Protein AF-A0A957GMF7-F1 (afdb_monomer)

pLDDT: mean 89.46, std 5.91, range [74.25, 97.81]

Radius of gyration: 16.29 Å; Cα contacts (8 Å, |Δi|>4): 65; chains: 1; bounding box: 42×40×32 Å

Structure (mmCIF, N/CA/C/O backbone):
data_AF-A0A957GMF7-F1
#
_entry.id   AF-A0A957GMF7-F1
#
loop_
_atom_site.group_PDB
_atom_site.id
_atom_site.type_symbol
_atom_site.label_atom_id
_atom_site.label_alt_id
_atom_site.label_comp_id
_atom_site.label_asym_id
_atom_site.label_entity_id
_atom_site.label_seq_id
_atom_site.pdbx_PDB_ins_code
_atom_site.Cartn_x
_atom_site.Cartn_y
_atom_site.Cartn_z
_atom_site.occupancy
_atom_site.B_iso_or_equiv
_atom_site.auth_seq_id
_atom_site.auth_comp_id
_atom_site.auth_asym_id
_atom_site.auth_atom_id
_atom_site.pdbx_PDB_model_num
ATOM 1 N N . GLU A 1 1 ? -3.658 31.013 -9.728 1.00 74.25 1 GLU A N 1
ATOM 2 C CA . GLU A 1 1 ? -2.997 30.549 -8.488 1.00 74.25 1 GLU A CA 1
ATOM 3 C C . GLU A 1 1 ? -2.997 29.023 -8.487 1.00 74.25 1 GLU A C 1
ATOM 5 O O . GLU A 1 1 ? -3.982 28.444 -8.933 1.00 74.25 1 GLU A O 1
ATOM 10 N N . GLN A 1 2 ? -1.899 28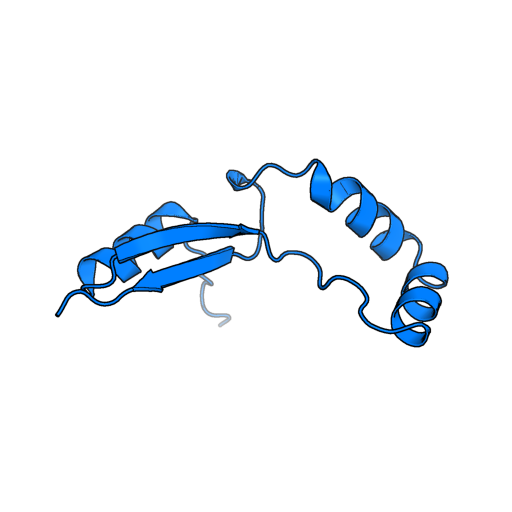.363 -8.103 1.00 76.88 2 GLN A N 1
ATOM 11 C CA . GLN A 1 2 ? -1.889 26.898 -7.990 1.00 76.88 2 GLN A CA 1
ATOM 12 C C . GLN A 1 2 ? -2.597 26.486 -6.688 1.00 76.88 2 GLN A C 1
ATOM 14 O O . GLN A 1 2 ? -2.234 27.004 -5.632 1.00 76.88 2 GLN A O 1
ATOM 19 N N . PRO A 1 3 ? -3.590 25.579 -6.729 1.00 83.75 3 PRO A N 1
ATOM 20 C CA . PRO A 1 3 ? -4.275 25.128 -5.524 1.00 83.75 3 PRO A CA 1
ATOM 21 C C . PRO A 1 3 ? -3.311 24.361 -4.615 1.00 83.75 3 PRO A C 1
ATOM 23 O O . PRO A 1 3 ? -2.505 23.555 -5.085 1.00 83.75 3 PRO A O 1
ATOM 26 N N . ILE A 1 4 ? -3.410 24.594 -3.304 1.00 80.62 4 ILE A N 1
ATOM 27 C CA . ILE A 1 4 ? -2.595 23.882 -2.320 1.00 80.62 4 ILE A CA 1
ATOM 28 C C . ILE A 1 4 ? -2.984 22.396 -2.335 1.00 80.62 4 ILE A C 1
ATOM 30 O O . ILE A 1 4 ? -4.128 22.027 -2.068 1.00 80.62 4 ILE A O 1
ATOM 34 N N . GLN A 1 5 ? -2.042 21.525 -2.692 1.00 77.06 5 GLN A N 1
ATOM 35 C CA . GLN A 1 5 ? -2.269 20.082 -2.653 1.00 77.06 5 GLN A CA 1
ATOM 36 C C . GLN A 1 5 ? -2.106 19.593 -1.213 1.00 77.06 5 GLN A C 1
ATOM 38 O O . GLN A 1 5 ? -1.006 19.609 -0.661 1.00 77.06 5 GLN A O 1
ATOM 43 N N . ARG A 1 6 ? -3.211 19.168 -0.592 1.00 77.00 6 ARG A N 1
ATOM 44 C CA . ARG A 1 6 ? -3.197 18.502 0.714 1.00 77.00 6 ARG A CA 1
ATOM 45 C C . ARG A 1 6 ? -3.036 17.004 0.505 1.00 77.00 6 ARG A C 1
ATOM 47 O O . ARG A 1 6 ? -3.975 16.326 0.098 1.00 77.00 6 ARG A O 1
ATOM 54 N N . TYR A 1 7 ? -1.838 16.506 0.775 1.00 82.94 7 TYR A N 1
ATOM 55 C CA . TYR A 1 7 ? -1.571 15.076 0.802 1.00 82.94 7 TYR A CA 1
ATOM 56 C C . TYR A 1 7 ? -1.900 14.537 2.191 1.00 82.94 7 TYR A C 1
ATOM 58 O O . TYR A 1 7 ? -1.276 14.942 3.167 1.00 82.94 7 TYR A O 1
ATOM 66 N N . ALA A 1 8 ? -2.882 13.642 2.269 1.00 88.00 8 ALA A N 1
ATOM 67 C CA . ALA A 1 8 ? -3.191 12.920 3.494 1.00 88.00 8 ALA A CA 1
ATOM 68 C C . ALA A 1 8 ? -2.197 11.766 3.706 1.00 88.00 8 ALA A C 1
ATOM 70 O O . ALA A 1 8 ? -1.781 11.083 2.763 1.00 88.00 8 ALA A O 1
ATOM 71 N N . SER A 1 9 ? -1.822 11.553 4.962 1.00 91.31 9 SER A N 1
ATOM 72 C CA . SER A 1 9 ? -1.047 10.414 5.436 1.00 91.31 9 SER A CA 1
ATOM 73 C C . SER A 1 9 ? -1.849 9.114 5.346 1.00 91.31 9 SER A C 1
ATOM 75 O O . SER A 1 9 ? -3.069 9.102 5.175 1.00 91.31 9 SER A O 1
ATOM 77 N N . ARG A 1 10 ? -1.157 7.981 5.509 1.00 93.50 10 ARG A N 1
ATOM 78 C CA . ARG A 1 10 ? -1.795 6.658 5.513 1.00 93.50 10 ARG A CA 1
ATOM 79 C C . ARG A 1 10 ? -2.958 6.570 6.503 1.00 93.50 10 ARG A C 1
ATOM 81 O O . ARG A 1 10 ? -3.978 5.980 6.169 1.00 93.50 10 ARG A O 1
ATOM 88 N N . TYR A 1 11 ? -2.774 7.090 7.715 1.00 94.75 11 TYR A N 1
ATOM 89 C CA . TYR A 1 11 ? -3.797 7.006 8.754 1.00 94.75 11 TYR A CA 1
ATOM 90 C C . TYR A 1 11 ? -4.966 7.941 8.466 1.00 94.75 11 TYR A C 1
ATOM 92 O O . TYR A 1 11 ? -6.094 7.496 8.571 1.00 94.75 11 TYR A O 1
ATOM 100 N N . GLU A 1 12 ? -4.726 9.155 7.968 1.00 94.94 12 GLU A N 1
ATOM 101 C CA . GLU A 1 12 ? -5.817 10.052 7.558 1.00 94.94 12 GLU A CA 1
ATOM 102 C C . GLU A 1 12 ? -6.683 9.436 6.447 1.00 94.94 12 GLU A C 1
ATOM 104 O O . GLU A 1 12 ? -7.910 9.517 6.493 1.00 94.94 12 GLU A O 1
ATOM 109 N N . TRP A 1 13 ? -6.066 8.756 5.473 1.00 95.31 13 TRP A N 1
ATOM 110 C CA . TRP A 1 13 ? -6.813 7.994 4.467 1.00 95.31 13 TRP A CA 1
ATOM 111 C C . TRP A 1 13 ? -7.577 6.813 5.067 1.00 95.31 13 TRP A C 1
ATOM 113 O O . TRP A 1 13 ? -8.721 6.568 4.688 1.00 95.31 13 TRP A O 1
ATOM 123 N N . GLN A 1 14 ? -6.955 6.074 5.987 1.00 96.62 14 GLN A N 1
ATOM 124 C CA . GLN A 1 14 ? -7.593 4.951 6.666 1.00 96.62 14 GLN A CA 1
ATOM 125 C C . GLN A 1 14 ? -8.810 5.408 7.481 1.00 96.62 14 GLN A C 1
ATOM 127 O O . GLN A 1 14 ? -9.878 4.810 7.358 1.00 96.62 14 GLN A O 1
ATOM 132 N N . ASP A 1 15 ? -8.660 6.484 8.248 1.00 96.88 15 ASP A N 1
ATOM 133 C CA . ASP A 1 15 ? -9.704 7.07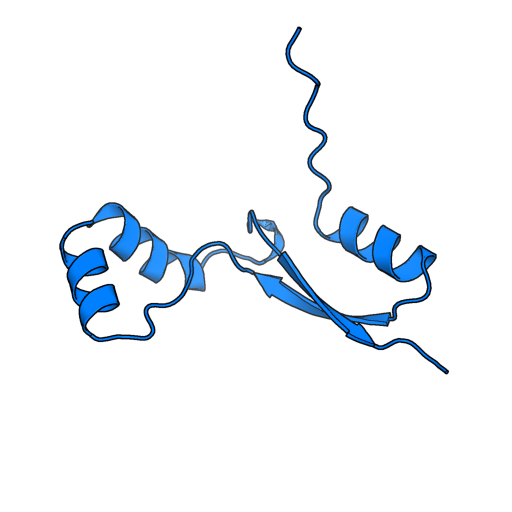1 9.082 1.00 96.88 15 ASP A CA 1
ATOM 134 C C . ASP A 1 15 ? -10.872 7.546 8.218 1.00 96.88 15 ASP A C 1
ATOM 136 O O . ASP A 1 15 ? -12.026 7.246 8.520 1.00 96.88 15 ASP A O 1
ATOM 140 N N . LEU A 1 16 ? -10.587 8.203 7.088 1.00 96.12 16 LEU A N 1
ATOM 141 C CA . LEU A 1 16 ? -11.612 8.613 6.129 1.00 96.12 16 LEU A CA 1
ATOM 142 C C . LEU A 1 16 ? -12.418 7.408 5.621 1.00 96.12 16 LEU A C 1
ATOM 144 O O . LEU A 1 16 ? -13.648 7.449 5.619 1.00 96.12 16 LEU A O 1
ATOM 148 N N . LEU A 1 17 ? -11.754 6.315 5.230 1.00 96.75 17 LEU A N 1
ATOM 149 C CA . LEU A 1 17 ? -12.438 5.093 4.784 1.00 96.75 17 LEU A CA 1
ATOM 150 C C . LEU A 1 17 ? -13.318 4.501 5.896 1.00 96.75 17 LEU A C 1
ATOM 152 O O . LEU A 1 17 ? -14.454 4.098 5.634 1.00 96.75 17 LEU A O 1
ATOM 156 N N . GLN A 1 18 ? -12.812 4.477 7.130 1.00 96.88 18 GLN A N 1
ATOM 157 C CA . GLN A 1 18 ? -13.515 3.926 8.288 1.00 96.88 18 GLN A CA 1
ATOM 158 C C . GLN A 1 18 ? -14.726 4.764 8.704 1.00 96.88 18 GLN A C 1
ATOM 160 O O . GLN A 1 18 ? -15.791 4.201 8.960 1.00 96.88 18 GLN A O 1
ATOM 165 N N . ILE A 1 19 ? -14.616 6.095 8.683 1.00 97.56 19 ILE A N 1
ATOM 166 C CA . ILE A 1 19 ? -15.734 7.019 8.942 1.00 97.56 19 ILE A CA 1
ATOM 167 C C . ILE A 1 19 ? -16.859 6.828 7.915 1.00 97.56 19 ILE A C 1
ATOM 169 O O . ILE A 1 19 ? -18.035 6.960 8.249 1.00 97.56 19 ILE A O 1
ATOM 173 N N . HIS A 1 20 ? -16.522 6.449 6.682 1.00 96.69 20 HIS A N 1
ATOM 174 C CA . HIS A 1 20 ? -17.494 6.129 5.636 1.00 96.69 20 HIS A CA 1
ATOM 175 C C . HIS A 1 20 ? -17.964 4.660 5.638 1.00 96.69 20 HIS A C 1
ATOM 177 O O . HIS A 1 20 ? -18.586 4.205 4.676 1.00 96.69 20 HIS A O 1
ATOM 183 N N . GLY A 1 21 ? -17.720 3.921 6.725 1.00 96.62 21 GLY A N 1
ATOM 184 C CA . GLY A 1 21 ? -18.292 2.593 6.957 1.00 96.62 21 GLY A CA 1
ATOM 185 C C . GLY A 1 21 ? -17.546 1.440 6.285 1.00 96.62 21 GLY A C 1
ATOM 186 O O . GLY A 1 21 ? -18.098 0.347 6.176 1.00 96.62 21 GLY A O 1
ATOM 187 N N . LEU A 1 22 ? -16.311 1.649 5.822 1.00 97.81 22 LEU A N 1
ATOM 188 C CA . LEU A 1 22 ? -15.450 0.568 5.342 1.00 97.81 22 LEU A CA 1
ATOM 189 C C . LEU A 1 22 ? -14.547 0.052 6.461 1.00 97.81 22 LEU A C 1
ATOM 191 O O . LEU A 1 22 ? -13.972 0.820 7.224 1.00 97.81 22 LEU A O 1
ATOM 195 N N . ILE A 1 23 ? -14.336 -1.259 6.515 1.00 97.62 23 ILE A N 1
ATOM 196 C CA . ILE A 1 23 ? -13.356 -1.861 7.420 1.00 97.62 23 ILE A CA 1
ATOM 197 C C . ILE A 1 23 ? -12.086 -2.147 6.624 1.00 97.62 23 ILE A C 1
ATOM 199 O O . ILE A 1 23 ? -12.076 -2.990 5.723 1.00 97.62 23 ILE A O 1
ATOM 203 N N . VAL A 1 24 ? -11.009 -1.431 6.952 1.00 97.38 24 VAL A N 1
ATOM 204 C CA . VAL A 1 24 ? -9.684 -1.618 6.349 1.00 97.38 24 VAL A CA 1
ATOM 205 C C . VAL A 1 24 ? -9.017 -2.841 6.976 1.00 97.38 24 VAL A C 1
ATOM 207 O O . VAL A 1 24 ? -8.686 -2.845 8.157 1.00 97.38 24 VAL A O 1
ATOM 210 N N . THR A 1 25 ? -8.793 -3.879 6.175 1.00 97.31 25 THR A N 1
ATOM 211 C CA . THR A 1 25 ? -8.160 -5.136 6.621 1.00 97.31 25 THR A CA 1
ATOM 212 C C . THR A 1 25 ? -6.656 -5.143 6.409 1.00 97.31 25 THR A C 1
ATOM 214 O O . THR A 1 25 ? -5.916 -5.784 7.154 1.00 97.31 25 THR A O 1
ATOM 217 N N . LYS A 1 26 ? -6.185 -4.455 5.365 1.00 96.44 26 LYS A N 1
ATOM 218 C CA . LYS A 1 26 ? -4.774 -4.432 4.991 1.00 96.44 26 LYS A CA 1
ATOM 219 C C . LYS A 1 26 ? -4.448 -3.178 4.201 1.00 96.44 26 LYS A C 1
ATOM 221 O O . LYS A 1 26 ? -5.220 -2.771 3.338 1.00 96.44 26 LYS A O 1
ATOM 226 N N . THR A 1 27 ? -3.248 -2.656 4.419 1.00 96.12 27 THR A N 1
ATOM 227 C CA . THR A 1 27 ? -2.694 -1.555 3.631 1.00 96.12 27 THR A CA 1
ATOM 228 C C . THR A 1 27 ? -1.404 -2.006 2.962 1.00 96.12 27 THR A C 1
ATOM 230 O O . THR A 1 27 ? -0.510 -2.555 3.609 1.00 96.12 27 THR A O 1
ATOM 233 N N . LEU A 1 28 ? -1.309 -1.797 1.653 1.00 93.00 28 LEU A N 1
ATOM 234 C CA . LEU A 1 28 ? -0.163 -2.159 0.825 1.00 93.00 28 LEU A CA 1
ATOM 235 C C . LEU A 1 28 ? 0.488 -0.894 0.262 1.00 93.00 28 LEU A C 1
ATOM 237 O O . LEU A 1 28 ? -0.208 0.054 -0.091 1.00 93.00 28 LEU A O 1
ATOM 241 N N . LYS A 1 29 ? 1.818 -0.897 0.139 1.00 91.50 29 LYS A N 1
ATOM 242 C CA . LYS A 1 29 ? 2.557 0.126 -0.618 1.00 91.50 29 LYS A CA 1
ATOM 243 C C . LYS A 1 29 ? 2.419 -0.117 -2.124 1.00 91.50 29 LYS A C 1
ATOM 245 O O . LYS A 1 29 ? 2.482 -1.270 -2.557 1.00 91.50 29 LYS A O 1
ATOM 250 N N . TYR A 1 30 ? 2.278 0.951 -2.907 1.00 87.69 30 TYR A N 1
ATOM 251 C CA . TYR A 1 30 ? 2.125 0.900 -4.367 1.00 87.69 30 TYR A CA 1
ATOM 252 C C . TYR A 1 30 ? 2.958 1.981 -5.079 1.00 87.69 30 TYR A C 1
ATOM 254 O O . TYR A 1 30 ? 2.480 2.703 -5.945 1.00 87.69 30 TYR A O 1
ATOM 262 N N . ASP A 1 31 ? 4.228 2.120 -4.702 1.00 83.69 31 ASP A N 1
ATOM 263 C CA . ASP A 1 31 ? 5.088 3.182 -5.254 1.00 83.69 31 ASP A CA 1
ATOM 264 C C . ASP A 1 31 ? 5.608 2.888 -6.664 1.00 83.69 31 ASP A C 1
ATOM 266 O O . ASP A 1 31 ? 5.964 3.806 -7.403 1.00 83.69 31 ASP A O 1
ATOM 270 N N . LEU A 1 32 ? 5.698 1.607 -7.024 1.00 84.56 32 LEU A N 1
ATOM 271 C CA . LEU A 1 32 ? 6.145 1.131 -8.328 1.00 84.56 32 LEU A CA 1
ATOM 272 C C . LEU A 1 32 ? 5.315 -0.070 -8.748 1.00 84.56 32 LEU A C 1
ATOM 274 O O . LEU A 1 32 ? 5.138 -1.023 -7.984 1.00 84.56 32 LEU A O 1
ATOM 278 N N . GLU A 1 33 ? 4.874 -0.048 -9.998 1.00 82.94 33 GLU A N 1
ATOM 279 C CA . GLU A 1 33 ? 4.258 -1.211 -10.607 1.00 82.94 33 GLU A CA 1
ATOM 280 C C . GLU A 1 33 ? 5.319 -2.277 -10.895 1.00 82.94 33 GLU A C 1
ATOM 282 O O . GLU A 1 33 ? 6.338 -2.014 -11.540 1.00 82.94 33 GLU A O 1
ATOM 287 N N . ARG A 1 34 ? 5.079 -3.499 -10.405 1.00 82.75 34 ARG A N 1
ATOM 288 C CA . ARG A 1 34 ? 5.947 -4.639 -10.703 1.00 82.75 34 ARG A CA 1
ATOM 289 C C . ARG A 1 34 ? 5.837 -4.986 -12.192 1.00 82.75 34 ARG A C 1
ATOM 291 O O . ARG A 1 34 ? 4.711 -5.105 -12.675 1.00 82.75 34 ARG A O 1
ATOM 298 N N . PRO A 1 35 ? 6.962 -5.200 -12.897 1.00 87.12 35 PRO A N 1
ATOM 299 C CA . PRO A 1 35 ? 6.938 -5.622 -14.294 1.00 87.12 35 PRO A CA 1
ATOM 300 C C . PRO A 1 35 ? 6.177 -6.947 -14.429 1.00 87.12 35 PRO A C 1
ATOM 302 O O . PRO A 1 35 ? 6.457 -7.906 -13.704 1.00 87.12 35 PRO A O 1
ATOM 305 N N . ARG A 1 36 ? 5.199 -6.993 -15.338 1.00 89.31 36 ARG A N 1
ATOM 306 C CA . ARG A 1 36 ? 4.335 -8.168 -15.553 1.00 89.31 36 ARG A CA 1
ATOM 307 C C . ARG A 1 36 ? 4.737 -8.940 -16.802 1.00 89.31 36 ARG A C 1
ATOM 309 O O . ARG A 1 36 ? 4.519 -10.146 -16.876 1.00 89.31 36 ARG A O 1
ATOM 316 N N . THR A 1 37 ? 5.347 -8.259 -17.768 1.00 91.50 37 THR A N 1
ATOM 317 C CA . THR A 1 37 ? 5.738 -8.820 -19.062 1.00 91.50 37 THR A CA 1
ATOM 318 C C . THR A 1 37 ? 7.248 -8.750 -19.283 1.00 91.50 37 THR A C 1
ATOM 320 O O . THR A 1 37 ? 7.965 -7.980 -18.644 1.00 91.50 37 THR A O 1
ATOM 323 N N . ARG A 1 38 ? 7.756 -9.549 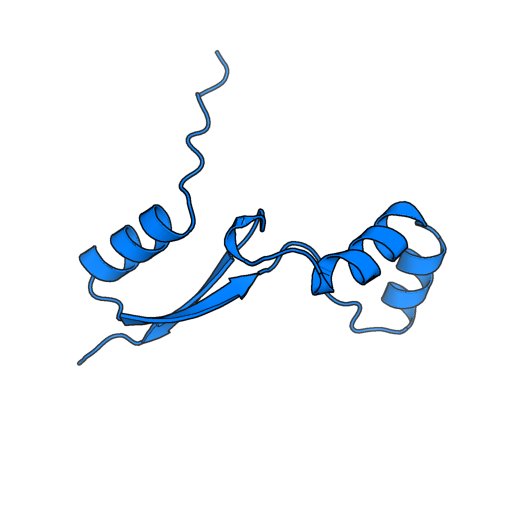-20.231 1.00 89.56 38 ARG A N 1
ATOM 324 C CA . ARG A 1 38 ? 9.172 -9.494 -20.642 1.00 89.56 38 ARG A CA 1
ATOM 325 C C . ARG A 1 38 ? 9.561 -8.126 -21.210 1.00 89.56 38 ARG A C 1
ATOM 327 O O . ARG A 1 38 ? 10.701 -7.706 -21.041 1.00 89.56 38 ARG A O 1
ATOM 334 N N . HIS A 1 39 ? 8.619 -7.4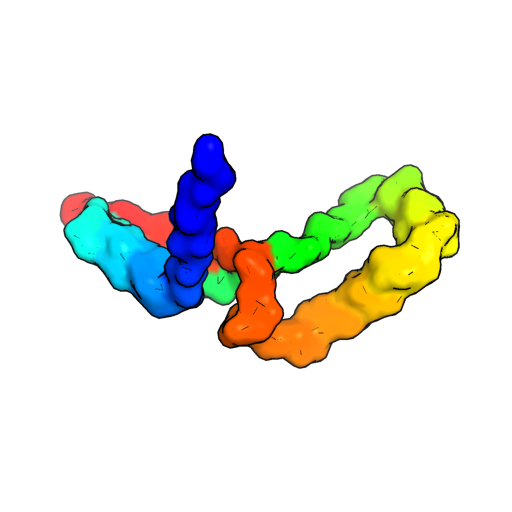36 -21.850 1.00 89.38 39 HIS A N 1
ATOM 335 C CA . HIS A 1 39 ? 8.837 -6.093 -22.374 1.00 89.38 39 HIS A CA 1
ATOM 336 C C . HIS A 1 39 ? 9.003 -5.068 -21.243 1.00 89.38 39 HIS A C 1
ATOM 338 O O . HIS A 1 39 ? 9.916 -4.245 -21.292 1.00 89.38 39 HIS A O 1
ATOM 344 N N . ASP A 1 40 ? 8.214 -5.188 -20.169 1.00 88.25 40 ASP A N 1
ATOM 345 C CA . ASP A 1 40 ? 8.370 -4.337 -18.983 1.00 88.25 40 ASP A CA 1
ATOM 346 C C . ASP A 1 40 ? 9.766 -4.510 -18.382 1.00 88.25 40 ASP A C 1
ATOM 348 O O . ASP A 1 40 ? 10.451 -3.531 -18.094 1.00 88.25 40 ASP A O 1
ATOM 352 N N . TRP A 1 41 ? 10.235 -5.755 -18.255 1.00 88.44 41 TRP A N 1
ATOM 353 C CA . TRP A 1 41 ? 11.583 -6.032 -17.761 1.00 88.44 41 TRP A CA 1
ATOM 354 C C . TRP A 1 41 ? 12.671 -5.367 -18.612 1.00 88.44 41 TRP A C 1
ATOM 356 O O . TRP A 1 41 ? 13.584 -4.761 -18.052 1.00 88.44 41 TRP A O 1
ATOM 366 N N . GLN A 1 42 ? 12.555 -5.402 -19.943 1.00 90.69 42 GLN A N 1
ATOM 367 C CA . GLN A 1 42 ? 13.481 -4.693 -20.835 1.00 90.69 42 GLN A CA 1
ATOM 368 C C . GLN A 1 42 ? 13.446 -3.177 -20.594 1.00 90.69 42 GLN A C 1
ATOM 370 O O . GLN A 1 42 ? 14.495 -2.552 -20.439 1.00 90.69 42 GLN A O 1
ATOM 375 N N . ALA A 1 43 ? 12.257 -2.583 -20.468 1.00 85.44 43 ALA A N 1
ATOM 376 C CA . ALA A 1 43 ? 12.113 -1.156 -20.182 1.00 85.44 43 ALA A CA 1
ATOM 377 C C . ALA A 1 43 ? 12.760 -0.747 -18.842 1.00 85.44 43 ALA A C 1
ATOM 379 O O . ALA A 1 43 ? 13.343 0.337 -18.741 1.00 85.44 43 ALA A O 1
ATOM 380 N N . TYR A 1 44 ? 12.701 -1.616 -17.828 1.00 86.75 44 TYR A N 1
ATOM 381 C CA . TYR A 1 44 ? 13.376 -1.411 -16.543 1.00 86.75 44 TYR A CA 1
ATOM 382 C C . TYR A 1 44 ? 14.904 -1.488 -16.661 1.00 86.75 44 TYR A C 1
ATOM 384 O O . TYR A 1 44 ? 15.593 -0.673 -16.046 1.00 86.75 44 TYR A O 1
ATOM 392 N N . LEU A 1 45 ? 15.437 -2.409 -17.470 1.00 87.31 45 LEU A N 1
ATOM 393 C CA . LEU A 1 45 ? 16.881 -2.526 -17.713 1.00 87.31 45 LEU A CA 1
ATOM 394 C C . LEU A 1 45 ? 17.455 -1.282 -18.410 1.00 87.31 45 LEU A C 1
ATOM 396 O O . LEU A 1 45 ? 18.563 -0.859 -18.090 1.00 87.31 45 LEU A O 1
ATOM 400 N N . HIS A 1 46 ? 16.683 -0.642 -19.291 1.00 90.12 46 HIS A N 1
ATOM 401 C CA . HIS A 1 46 ? 17.073 0.619 -19.933 1.00 90.12 46 HIS A CA 1
ATOM 402 C C . HIS A 1 46 ? 16.937 1.854 -19.020 1.00 90.12 46 HIS A C 1
ATOM 404 O O . HIS A 1 46 ? 17.376 2.944 -19.388 1.00 90.12 46 HIS A O 1
ATOM 410 N N . GLN A 1 47 ? 16.346 1.717 -17.826 1.00 88.62 47 GLN A N 1
ATOM 411 C CA . GLN A 1 47 ? 16.137 2.810 -16.871 1.00 88.62 47 GLN A CA 1
ATOM 412 C C . GLN A 1 47 ? 16.738 2.457 -15.501 1.00 88.62 47 GLN A C 1
ATOM 414 O O . GLN A 1 47 ? 16.006 2.088 -14.576 1.00 88.62 47 GLN A O 1
ATOM 419 N N . PRO A 1 48 ? 18.058 2.643 -15.306 1.00 84.12 48 PRO A N 1
ATOM 420 C CA . PRO A 1 48 ? 18.768 2.167 -14.114 1.00 84.12 48 PRO A CA 1
ATOM 421 C C . PRO A 1 48 ? 18.196 2.733 -12.807 1.00 84.12 48 PRO A C 1
ATOM 423 O O . PRO A 1 48 ? 18.126 2.035 -11.797 1.00 84.12 48 PRO A O 1
ATOM 426 N N . LYS A 1 49 ? 17.686 3.974 -12.832 1.00 88.19 49 LYS A N 1
ATOM 427 C CA . LYS A 1 49 ? 17.000 4.588 -11.683 1.00 88.19 49 LYS A CA 1
ATOM 428 C C . L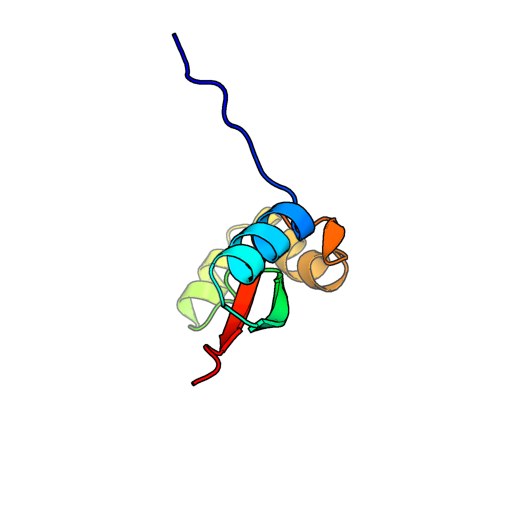YS A 1 49 ? 15.745 3.813 -11.264 1.00 88.19 49 LYS A C 1
ATOM 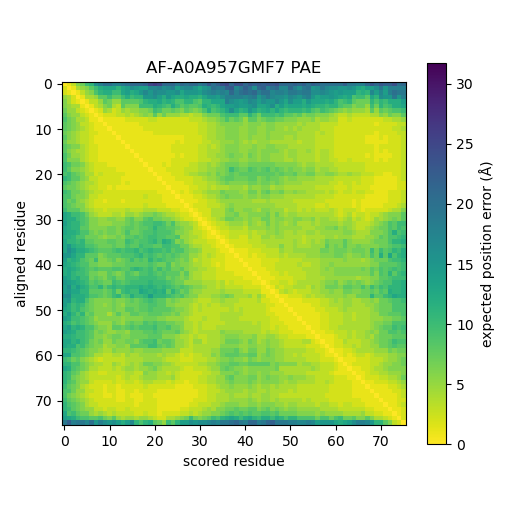430 O O . LYS A 1 49 ? 15.500 3.663 -10.070 1.00 88.19 49 LYS A O 1
ATOM 435 N N . LYS A 1 50 ? 14.942 3.321 -12.215 1.00 85.88 50 LYS A N 1
ATOM 436 C CA . LYS A 1 50 ? 13.736 2.532 -11.912 1.00 85.88 50 LYS A CA 1
ATOM 437 C C . LYS A 1 50 ? 14.094 1.150 -11.387 1.00 85.88 50 LYS A C 1
ATOM 439 O O . LYS A 1 50 ? 13.448 0.692 -10.452 1.00 85.88 50 LYS A O 1
ATOM 444 N N . LEU A 1 51 ? 15.142 0.528 -11.925 1.00 86.12 51 LEU A N 1
ATOM 445 C CA . LEU A 1 51 ? 15.638 -0.757 -11.434 1.00 86.12 51 LEU A CA 1
ATOM 446 C C . LEU A 1 51 ? 16.140 -0.656 -9.985 1.00 86.12 51 LEU A C 1
ATOM 448 O O . LEU A 1 51 ? 15.732 -1.446 -9.136 1.00 86.12 51 LEU A O 1
ATOM 452 N N . ALA A 1 52 ? 16.944 0.367 -9.677 1.00 87.44 52 ALA A N 1
ATOM 453 C CA . ALA A 1 52 ? 17.401 0.631 -8.314 1.00 87.44 52 ALA A CA 1
ATOM 454 C C . ALA A 1 52 ? 16.224 0.891 -7.361 1.00 87.44 52 ALA A C 1
ATOM 456 O O . ALA A 1 52 ? 16.177 0.339 -6.263 1.00 87.44 52 ALA A O 1
ATOM 457 N N . ARG A 1 53 ? 15.230 1.677 -7.798 1.00 86.38 53 ARG A N 1
ATOM 458 C CA . ARG A 1 53 ? 14.007 1.901 -7.018 1.00 86.38 53 ARG A CA 1
ATOM 459 C C . ARG A 1 53 ? 13.191 0.625 -6.824 1.00 86.38 53 ARG A C 1
ATOM 461 O O . ARG A 1 53 ? 12.652 0.451 -5.742 1.00 86.38 53 ARG A O 1
ATOM 468 N N . LEU A 1 54 ? 13.106 -0.264 -7.815 1.00 85.50 54 LEU A N 1
ATOM 469 C CA . LEU A 1 54 ? 12.408 -1.549 -7.694 1.00 85.50 54 LEU A CA 1
ATOM 470 C C . LEU A 1 54 ? 13.075 -2.449 -6.644 1.00 85.50 54 LEU A C 1
ATOM 472 O O . LEU A 1 54 ? 12.378 -3.055 -5.833 1.00 85.50 54 LEU A O 1
ATOM 476 N N . ALA A 1 55 ? 14.411 -2.486 -6.620 1.00 84.75 55 ALA A N 1
ATOM 477 C CA . ALA A 1 55 ? 15.170 -3.208 -5.601 1.00 84.75 55 ALA A CA 1
ATOM 478 C C . ALA A 1 55 ? 14.973 -2.586 -4.206 1.00 84.75 55 ALA A C 1
ATOM 480 O O . ALA A 1 55 ? 14.632 -3.281 -3.249 1.00 84.75 55 ALA A O 1
ATOM 481 N N . ALA A 1 56 ? 15.096 -1.260 -4.100 1.00 86.81 56 ALA A N 1
ATOM 482 C CA . ALA A 1 56 ? 14.903 -0.538 -2.845 1.00 86.81 56 ALA A CA 1
ATOM 483 C C . ALA A 1 56 ? 13.450 -0.585 -2.345 1.00 86.81 56 ALA A C 1
ATOM 485 O O . ALA A 1 56 ? 13.219 -0.532 -1.138 1.00 86.81 56 ALA A O 1
ATOM 486 N N . ALA A 1 57 ? 12.465 -0.731 -3.237 1.00 85.06 57 ALA A N 1
ATOM 487 C CA . ALA A 1 57 ? 11.048 -0.720 -2.891 1.00 85.06 57 ALA A CA 1
ATOM 488 C C . ALA A 1 57 ? 10.687 -1.797 -1.866 1.00 85.06 57 ALA A C 1
ATOM 490 O O . ALA A 1 57 ? 9.741 -1.595 -1.113 1.00 85.06 57 ALA A O 1
ATOM 491 N N . GLN A 1 58 ? 11.418 -2.914 -1.783 1.00 80.38 58 GLN A N 1
ATOM 492 C CA . GLN A 1 58 ? 11.193 -3.914 -0.734 1.00 80.38 58 GLN A CA 1
ATOM 493 C C . GLN A 1 58 ? 11.591 -3.403 0.658 1.00 80.38 58 GLN A C 1
ATOM 495 O O . GLN A 1 58 ? 10.859 -3.664 1.612 1.00 80.38 58 GLN A O 1
ATOM 500 N N . LEU A 1 59 ? 12.658 -2.605 0.745 1.00 86.88 59 LEU A N 1
ATOM 501 C CA . LEU A 1 59 ? 13.213 -2.055 1.986 1.00 86.88 59 LEU A CA 1
ATOM 502 C C . LEU A 1 59 ? 12.464 -0.818 2.496 1.00 86.88 59 LEU A C 1
ATOM 504 O O . LEU A 1 59 ? 12.542 -0.504 3.680 1.00 86.88 59 LEU A O 1
ATOM 508 N N . VAL A 1 60 ? 11.723 -0.120 1.629 1.00 85.00 60 VAL A N 1
ATOM 509 C CA . VAL A 1 60 ? 10.940 1.058 2.034 1.00 85.00 60 VAL A CA 1
ATOM 510 C C . VAL A 1 60 ? 9.832 0.637 3.018 1.00 85.00 60 VAL A C 1
ATOM 512 O O . VAL A 1 60 ? 8.971 -0.176 2.651 1.00 85.00 60 VAL A O 1
ATOM 515 N N . PRO A 1 61 ? 9.812 1.158 4.258 1.00 88.56 61 PRO A N 1
ATOM 516 C CA . PRO A 1 61 ? 8.751 0.864 5.212 1.00 88.56 61 PRO A CA 1
ATOM 517 C C . PRO A 1 61 ? 7.432 1.477 4.741 1.00 88.56 61 PRO A C 1
ATOM 519 O O . PRO A 1 61 ? 7.414 2.499 4.062 1.00 88.56 61 PRO A O 1
ATOM 522 N N . LEU A 1 62 ? 6.308 0.877 5.139 1.00 87.56 62 LEU A N 1
ATOM 523 C CA . LEU A 1 62 ? 4.980 1.309 4.692 1.00 87.56 62 LEU A CA 1
ATOM 524 C C . LEU A 1 62 ? 4.722 2.803 4.961 1.00 87.56 62 LEU A C 1
ATOM 526 O O . LEU A 1 62 ? 4.137 3.467 4.124 1.00 87.56 62 LEU A O 1
ATOM 530 N N . ASN A 1 63 ? 5.199 3.356 6.079 1.00 87.44 63 ASN A N 1
ATOM 531 C CA . ASN A 1 63 ? 4.990 4.772 6.419 1.00 87.44 63 ASN A CA 1
ATOM 532 C C . ASN A 1 63 ? 5.767 5.760 5.529 1.00 87.44 63 ASN A C 1
ATOM 534 O O . ASN A 1 63 ? 5.487 6.951 5.591 1.00 87.44 63 ASN A O 1
ATOM 538 N N . LEU A 1 64 ? 6.734 5.287 4.736 1.00 87.19 64 LEU A N 1
ATOM 539 C CA . LEU A 1 64 ? 7.484 6.098 3.770 1.00 87.19 64 LEU A CA 1
ATOM 540 C C . LEU A 1 64 ? 7.013 5.878 2.325 1.00 87.19 64 LEU A C 1
ATOM 542 O O . LEU A 1 64 ? 7.618 6.419 1.401 1.00 87.19 64 LEU A O 1
ATOM 546 N N . ALA A 1 65 ? 5.963 5.078 2.119 1.00 89.00 65 ALA A N 1
ATOM 547 C CA . ALA A 1 65 ? 5.370 4.915 0.802 1.00 89.00 65 ALA A CA 1
ATOM 548 C C . ALA A 1 65 ? 4.623 6.190 0.384 1.00 89.00 65 ALA A C 1
ATOM 550 O O . ALA A 1 65 ? 4.030 6.884 1.210 1.00 89.00 65 ALA A O 1
ATOM 551 N N . PHE A 1 66 ? 4.650 6.481 -0.911 1.00 87.56 66 PHE A N 1
ATOM 552 C CA . PHE A 1 66 ? 3.959 7.609 -1.528 1.00 87.56 66 PHE A CA 1
ATOM 553 C C . PHE A 1 66 ? 2.518 7.246 -1.909 1.00 87.56 66 PHE A C 1
ATOM 555 O O . PHE A 1 66 ? 1.612 8.063 -1.766 1.00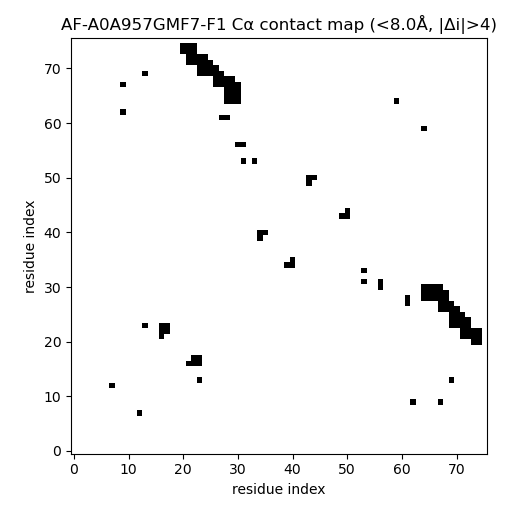 87.56 66 PHE A O 1
ATOM 562 N N . CYS A 1 67 ? 2.300 6.008 -2.360 1.00 89.56 67 CYS A N 1
ATOM 563 C CA . CYS A 1 67 ? 0.990 5.500 -2.758 1.00 89.56 67 CYS A CA 1
ATOM 564 C C . CYS A 1 67 ? 0.582 4.282 -1.923 1.00 89.56 67 CYS A C 1
ATOM 566 O O . CYS A 1 67 ?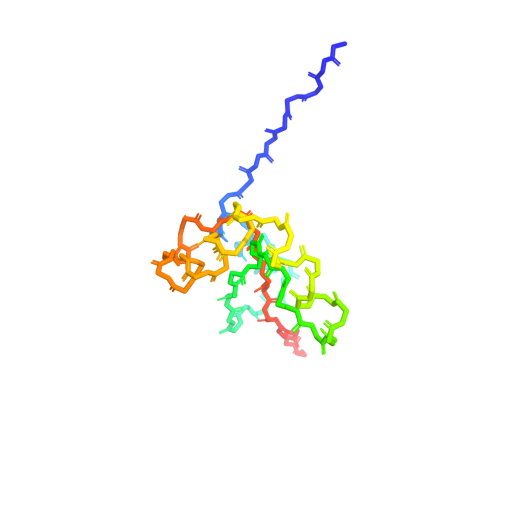 1.382 3.373 -1.673 1.00 89.56 67 CYS A O 1
ATOM 568 N N . PHE A 1 68 ? -0.702 4.227 -1.566 1.00 93.12 68 PHE A N 1
ATOM 569 C CA . PHE A 1 68 ? -1.289 3.165 -0.753 1.00 93.12 68 PHE A CA 1
ATOM 570 C C . PHE A 1 68 ? -2.436 2.472 -1.481 1.00 93.12 68 PHE A C 1
ATOM 572 O O . PHE A 1 68 ? -3.225 3.109 -2.174 1.00 93.12 68 PHE A O 1
ATOM 579 N N . VAL A 1 69 ? -2.561 1.166 -1.267 1.00 94.69 69 VAL A N 1
ATOM 580 C CA . VAL A 1 69 ? -3.751 0.384 -1.616 1.00 94.69 69 VAL A CA 1
ATOM 581 C C . VAL A 1 69 ? -4.353 -0.143 -0.321 1.00 94.69 69 VAL A C 1
ATOM 583 O O . VAL A 1 69 ? -3.697 -0.891 0.408 1.00 94.69 69 VAL A O 1
ATOM 586 N N . PHE A 1 70 ? -5.595 0.246 -0.043 1.00 96.69 70 PHE A N 1
ATOM 587 C CA . PHE A 1 70 ? -6.363 -0.214 1.110 1.00 96.69 70 PHE A CA 1
ATOM 588 C C . PHE A 1 70 ? -7.295 -1.346 0.676 1.00 96.69 70 PHE A C 1
ATOM 590 O O . PHE A 1 70 ? -8.142 -1.165 -0.198 1.00 96.69 70 PHE A O 1
ATOM 597 N N . LEU A 1 71 ? -7.125 -2.526 1.268 1.00 97.75 71 LEU A N 1
ATOM 598 C CA . LEU A 1 71 ? -8.050 -3.640 1.100 1.00 97.75 71 LEU A CA 1
ATOM 599 C C . LEU A 1 71 ? -9.145 -3.511 2.151 1.00 97.75 71 LEU A C 1
ATOM 601 O O . LEU A 1 71 ? -8.892 -3.664 3.350 1.00 97.75 71 LEU A O 1
ATOM 605 N N . CYS A 1 72 ? -10.356 -3.234 1.687 1.00 97.69 72 CYS A N 1
ATOM 606 C CA . CYS A 1 72 ? -11.501 -2.965 2.541 1.00 97.69 72 CYS A CA 1
ATOM 607 C C . CYS A 1 72 ? -12.613 -3.982 2.303 1.00 97.69 72 CYS A C 1
ATOM 609 O O . CYS A 1 72 ? -12.788 -4.464 1.184 1.00 97.69 72 CYS A O 1
ATOM 611 N N . HIS A 1 73 ? -13.417 -4.236 3.331 1.00 97.44 73 HIS A N 1
ATOM 612 C CA . HIS A 1 73 ? -14.749 -4.807 3.154 1.00 97.44 73 HIS A CA 1
ATOM 613 C C . HIS A 1 73 ? -15.802 -3.864 3.725 1.00 97.44 73 HIS A C 1
ATOM 615 O O . HIS A 1 73 ? -15.530 -3.069 4.628 1.00 97.44 73 HIS A O 1
ATOM 621 N N . LYS A 1 74 ? -17.015 -3.961 3.188 1.00 96.06 74 LYS A N 1
ATOM 622 C CA . LYS A 1 74 ? -18.184 -3.284 3.734 1.00 96.06 74 LYS A CA 1
ATOM 623 C C . LYS A 1 74 ? -18.917 -4.279 4.641 1.00 96.06 74 LYS A C 1
ATOM 625 O O . LYS A 1 74 ? -19.267 -5.352 4.150 1.00 96.06 74 LYS A O 1
ATOM 630 N N . PRO A 1 75 ? -19.077 -4.003 5.944 1.00 91.38 75 PRO A N 1
ATOM 631 C CA . PRO A 1 75 ? -19.958 -4.803 6.784 1.00 91.38 75 PRO A CA 1
ATOM 632 C C . PRO A 1 75 ? -21.406 -4.644 6.290 1.00 91.38 75 PRO A C 1
ATOM 634 O O . PRO A 1 75 ? -21.789 -3.553 5.859 1.00 91.38 75 PRO A O 1
ATOM 637 N N . ASN A 1 76 ? -22.158 -5.747 6.290 1.00 79.25 76 ASN A N 1
ATOM 638 C CA . ASN A 1 76 ? -23.593 -5.752 5.981 1.00 79.25 76 ASN A CA 1
ATOM 639 C C . ASN A 1 76 ? -24.397 -5.096 7.102 1.00 79.25 76 ASN A C 1
ATOM 641 O O . ASN A 1 76 ? -24.014 -5.298 8.276 1.00 79.25 76 ASN A O 1
#

Secondary structure (DSSP, 8-state):
-PPP--PPPHHHHHHHHHHTT-EEEEEEE-SSPPP-SHHHHHHHHT-HHHHHHHHHTTTS-GGG-SSEEEEEE---

Solvent-accessible surface area (backbone atoms only — not comparable to full-atom values): 4875 Å² total; per-residue (Å²): 134,84,80,84,82,82,81,74,52,74,62,58,51,49,49,54,44,41,77,72,57,31,47,76,78,46,79,41,69,54,76,68,85,76,69,86,48,76,65,45,48,52,58,35,68,78,32,61,70,56,43,53,49,60,62,46,55,75,74,55,53,71,92,75,47,87,32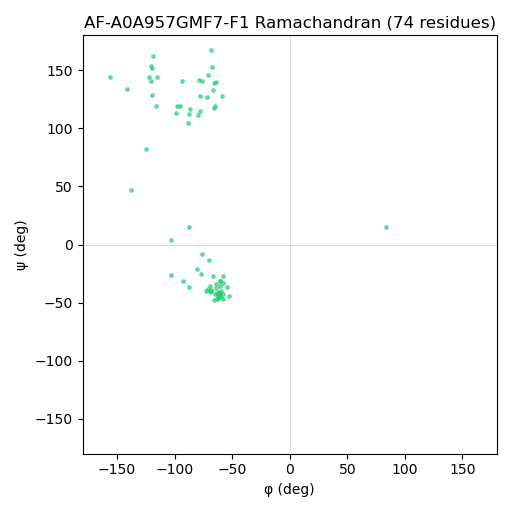,76,45,74,46,64,46,70,79,131

Nearest PDB structures (foldseek):
  3cc8-assembly1_A-2  TM=5.049E-01  e=2.204E-01  Bacillus cereus ATCC 10987
  3l8d-assembly1_A-2  TM=5.586E-01  e=5.076E-01  Bacillus thuringiensis str. Al Hakam

Sequence (76 aa):
EQPIQRYASRYEWQDLLQIHGLIVTKTLKYDLERPRTRHDWQAYLHQPKKLARLAAAQLVPLNLAFCFVFLCHKPN

Foldseek 3Di:
DDDDDDDDFPVRVQVVCVVVQKDFPDKDADQDDDDPDPVSVVVCVVPVVNVVCVVCVVVDDPRRGPDMDTDIDHDD

Mean predicted aligned error: 5.55 Å